Protein AF-A0A1X1NES9-F1 (afdb_monomer)

pLDDT: mean 84.53, std 16.94, range [40.91, 97.94]

Structure (mmCIF, N/CA/C/O backbone):
data_AF-A0A1X1NES9-F1
#
_entry.id   AF-A0A1X1NES9-F1
#
loop_
_atom_site.group_PDB
_atom_site.id
_atom_site.type_symbol
_atom_site.label_atom_id
_atom_site.label_alt_id
_atom_site.label_comp_id
_atom_site.label_asym_id
_atom_site.label_entity_id
_atom_site.label_seq_id
_atom_site.pdbx_PDB_ins_code
_atom_site.Cartn_x
_atom_site.Cartn_y
_atom_site.Cartn_z
_atom_site.occupancy
_atom_site.B_iso_or_equiv
_atom_site.auth_seq_id
_atom_site.auth_comp_id
_atom_site.auth_asym_id
_atom_site.auth_a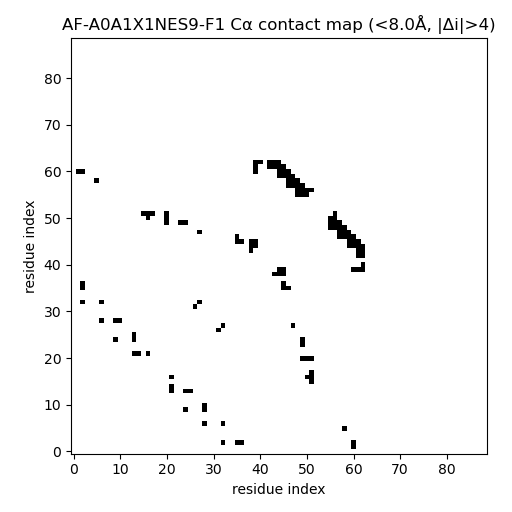tom_id
_atom_site.pdbx_PDB_model_num
ATOM 1 N N . MET A 1 1 ? -2.474 0.456 -13.674 1.00 72.50 1 MET A N 1
ATOM 2 C CA . MET A 1 1 ? -1.285 0.278 -12.810 1.00 72.50 1 MET A CA 1
ATOM 3 C C . MET A 1 1 ? -1.663 -0.445 -11.526 1.00 72.50 1 MET A C 1
ATOM 5 O O . MET A 1 1 ? -2.810 -0.322 -11.099 1.00 72.50 1 MET A O 1
ATOM 9 N N . ALA A 1 2 ? -0.719 -1.183 -10.932 1.00 86.06 2 ALA A N 1
ATOM 10 C CA . ALA A 1 2 ? -0.923 -2.030 -9.752 1.00 86.06 2 ALA A CA 1
ATOM 11 C C . ALA A 1 2 ? -1.557 -1.285 -8.562 1.00 86.06 2 ALA A C 1
ATOM 13 O O . ALA A 1 2 ? -2.524 -1.772 -7.985 1.00 86.06 2 ALA A O 1
ATOM 14 N N . THR A 1 3 ? -1.122 -0.053 -8.276 1.00 92.56 3 THR A N 1
ATOM 15 C CA . THR A 1 3 ? -1.664 0.773 -7.178 1.00 92.56 3 THR A CA 1
ATOM 16 C C . THR A 1 3 ? -3.161 1.054 -7.306 1.00 92.56 3 THR A C 1
ATOM 18 O O . THR A 1 3 ? -3.877 1.072 -6.307 1.00 92.56 3 THR A O 1
ATOM 21 N N . ARG A 1 4 ? -3.684 1.214 -8.530 1.00 93.94 4 ARG A N 1
ATOM 22 C CA . ARG A 1 4 ? -5.129 1.374 -8.758 1.00 93.94 4 ARG A CA 1
ATOM 23 C C . ARG A 1 4 ? -5.897 0.108 -8.379 1.00 93.94 4 ARG A C 1
ATOM 25 O O . ARG A 1 4 ? -6.948 0.217 -7.759 1.00 93.94 4 ARG A O 1
ATOM 32 N N . TRP A 1 5 ? -5.381 -1.065 -8.743 1.00 95.12 5 TRP A N 1
ATOM 33 C CA . TRP A 1 5 ? -5.987 -2.345 -8.368 1.00 95.12 5 TRP A CA 1
ATOM 34 C C . TRP A 1 5 ? -5.937 -2.557 -6.849 1.00 95.12 5 TRP A C 1
ATOM 36 O O . TRP A 1 5 ? -6.971 -2.846 -6.251 1.00 95.12 5 TRP A O 1
ATOM 46 N N . MET A 1 6 ? -4.794 -2.290 -6.212 1.00 95.94 6 MET A N 1
ATOM 47 C CA . MET A 1 6 ? -4.647 -2.362 -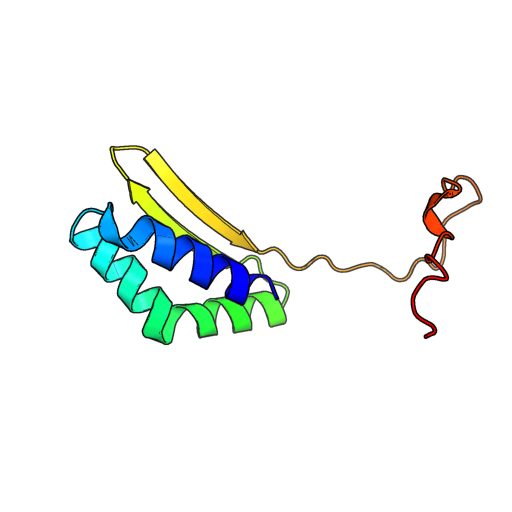4.753 1.00 95.94 6 MET A CA 1
ATOM 48 C C . MET A 1 6 ? -5.671 -1.471 -4.035 1.00 95.94 6 MET A C 1
ATOM 50 O O . MET A 1 6 ? -6.367 -1.940 -3.144 1.00 95.94 6 MET A O 1
ATOM 54 N N . ARG A 1 7 ? -5.859 -0.215 -4.474 1.00 97.19 7 ARG A N 1
ATOM 55 C CA . ARG A 1 7 ? -6.877 0.694 -3.904 1.00 97.19 7 ARG A CA 1
ATOM 56 C C . ARG A 1 7 ? -8.297 0.136 -3.978 1.00 97.19 7 ARG A C 1
ATOM 58 O O . ARG A 1 7 ? -9.086 0.393 -3.073 1.00 97.19 7 ARG A O 1
ATOM 65 N N . VAL A 1 8 ? -8.635 -0.602 -5.035 1.00 97.12 8 VAL A N 1
ATOM 66 C CA . VAL A 1 8 ? -9.941 -1.271 -5.143 1.00 97.12 8 VAL A CA 1
ATOM 67 C C . VAL A 1 8 ? -10.043 -2.401 -4.120 1.00 97.12 8 VAL A C 1
ATOM 69 O O . VAL A 1 8 ? -11.031 -2.455 -3.395 1.00 97.12 8 VAL A O 1
ATOM 72 N N . GLN A 1 9 ? -9.022 -3.254 -4.016 1.00 97.00 9 GLN A N 1
ATOM 73 C CA . GLN A 1 9 ? -9.012 -4.374 -3.066 1.00 97.00 9 GLN A CA 1
ATOM 74 C C . GLN A 1 9 ? -9.077 -3.901 -1.607 1.00 97.00 9 GLN A C 1
ATOM 76 O O . GLN A 1 9 ? -9.884 -4.406 -0.832 1.00 97.00 9 GLN A O 1
ATOM 81 N N . VAL A 1 10 ? -8.305 -2.872 -1.246 1.00 97.00 10 VAL A N 1
ATOM 82 C CA . VAL A 1 10 ? -8.311 -2.305 0.112 1.00 97.00 10 VAL A CA 1
ATOM 83 C C . VAL A 1 10 ? -9.697 -1.760 0.469 1.00 97.00 10 VAL A C 1
ATOM 85 O O . VAL A 1 10 ? -10.216 -2.069 1.536 1.00 97.00 10 VAL A O 1
ATOM 88 N N . ARG A 1 11 ? -10.362 -1.030 -0.442 1.00 96.94 11 ARG A N 1
ATOM 89 C CA . ARG A 1 11 ? -11.746 -0.557 -0.222 1.00 96.94 11 ARG A CA 1
ATOM 90 C C . ARG A 1 11 ? -12.743 -1.698 -0.034 1.00 96.94 11 ARG A C 1
ATOM 92 O O . ARG A 1 11 ? -13.681 -1.547 0.743 1.00 96.94 11 ARG A O 1
ATOM 99 N N . GLN A 1 12 ? -12.560 -2.818 -0.736 1.00 95.81 12 GLN A N 1
ATOM 100 C CA . GLN A 1 12 ? -13.441 -3.980 -0.599 1.00 95.81 12 GLN A CA 1
ATOM 101 C C . GLN A 1 12 ? -13.374 -4.577 0.806 1.00 95.81 12 GLN A C 1
ATOM 103 O O . GLN A 1 12 ? -14.414 -4.913 1.365 1.00 95.81 12 GLN A O 1
ATOM 108 N N . VAL A 1 13 ? -12.183 -4.657 1.400 1.00 94.12 13 VAL A N 1
ATOM 109 C CA . VAL A 1 13 ? -12.002 -5.288 2.716 1.00 94.12 13 VAL A CA 1
ATOM 110 C C . VAL A 1 13 ? -12.051 -4.307 3.890 1.00 94.12 13 VAL A C 1
ATOM 112 O O . VAL A 1 13 ? -12.202 -4.737 5.025 1.00 94.12 13 VAL A O 1
ATOM 115 N N . GLN A 1 14 ? -12.001 -2.992 3.652 1.00 94.00 14 GLN A N 1
ATOM 116 C CA . GLN A 1 14 ? -11.920 -1.976 4.714 1.00 94.00 14 GLN A CA 1
ATOM 117 C C . GLN A 1 14 ? -13.022 -2.096 5.786 1.00 94.00 14 GLN A C 1
ATOM 119 O O . GLN A 1 14 ? -12.790 -1.788 6.950 1.00 94.00 14 GLN A O 1
ATOM 124 N N . HIS A 1 15 ? -1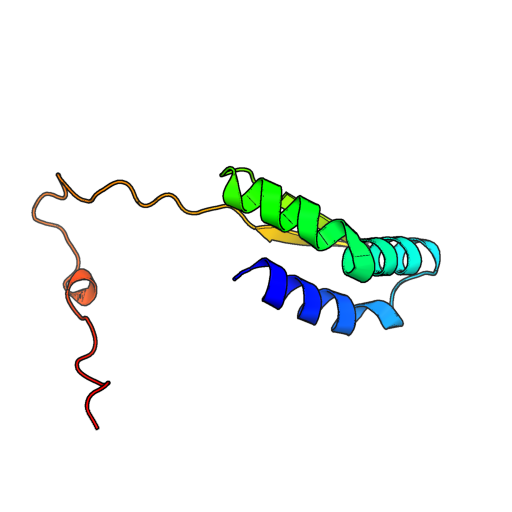4.223 -2.538 5.408 1.00 94.00 15 HIS A N 1
ATOM 125 C CA . HIS A 1 15 ? -15.366 -2.647 6.318 1.00 94.00 15 HIS A CA 1
ATOM 126 C C . HIS A 1 15 ? -15.299 -3.841 7.286 1.00 94.00 15 HIS A C 1
ATOM 128 O O . HIS A 1 15 ? -16.026 -3.834 8.275 1.00 94.00 15 HIS A O 1
ATOM 134 N N . VAL A 1 16 ? -14.456 -4.844 7.012 1.00 94.81 16 VAL A N 1
ATOM 135 C CA . VAL A 1 16 ? -14.273 -6.025 7.880 1.00 94.81 16 VAL A CA 1
ATOM 136 C C . VAL A 1 16 ? -13.021 -5.940 8.756 1.00 94.81 16 VAL A C 1
ATOM 138 O O . VAL A 1 16 ? -12.779 -6.837 9.561 1.00 94.81 16 VAL A O 1
ATOM 141 N N . LEU A 1 17 ? -12.222 -4.880 8.602 1.00 96.25 17 LEU A N 1
ATOM 142 C CA . LEU A 1 17 ? -11.028 -4.643 9.409 1.00 96.25 17 LEU A CA 1
ATOM 143 C C . LEU A 1 17 ? -11.400 -4.128 10.805 1.00 96.25 17 LEU A C 1
ATOM 145 O O . LEU A 1 17 ? -12.360 -3.375 10.965 1.00 96.25 17 LEU A O 1
ATOM 149 N N . ALA A 1 18 ? -10.595 -4.499 11.802 1.00 95.69 18 ALA A N 1
ATOM 150 C CA . ALA A 1 18 ? -10.645 -3.886 13.128 1.00 95.69 18 ALA A CA 1
ATOM 151 C C . ALA A 1 18 ? -10.275 -2.393 13.052 1.00 95.69 18 ALA A C 1
ATOM 153 O O . ALA A 1 18 ? -9.587 -1.980 12.120 1.00 95.69 18 ALA A O 1
ATOM 154 N N . ASP A 1 19 ? -10.690 -1.593 14.037 1.00 96.50 19 ASP A N 1
ATOM 155 C CA . ASP A 1 19 ? -10.588 -0.125 13.983 1.00 96.50 19 ASP A CA 1
ATOM 156 C C . ASP A 1 19 ? -9.169 0.395 13.697 1.00 96.50 19 ASP A C 1
ATOM 158 O O . ASP A 1 19 ? -8.998 1.281 12.860 1.00 96.50 19 ASP A O 1
ATOM 162 N N . GLU A 1 20 ? -8.144 -0.197 14.314 1.00 96.38 20 GLU A N 1
ATOM 163 C CA . GLU A 1 20 ? -6.739 0.164 14.072 1.00 96.38 20 GLU A CA 1
ATOM 164 C C . GLU A 1 20 ? -6.316 -0.105 12.619 1.00 96.38 20 GLU A C 1
ATOM 166 O O . GLU A 1 20 ? -5.754 0.752 11.939 1.00 96.38 20 GLU A O 1
ATOM 171 N N . GLN A 1 21 ? -6.662 -1.282 12.101 1.00 97.75 21 GLN A N 1
ATOM 172 C CA . GLN A 1 21 ? -6.320 -1.704 10.742 1.00 97.75 21 GLN A CA 1
ATOM 173 C C . GLN A 1 21 ? -7.138 -0.945 9.694 1.00 97.75 21 GLN A C 1
ATOM 175 O O . GLN A 1 21 ? -6.666 -0.665 8.592 1.00 97.75 21 GLN A O 1
ATOM 180 N N . LYS A 1 22 ? -8.362 -0.550 10.050 1.00 97.38 22 LYS A N 1
ATOM 181 C CA . LYS A 1 22 ? -9.205 0.326 9.245 1.00 97.38 22 LYS A CA 1
ATOM 182 C C . LYS A 1 22 ? -8.616 1.731 9.149 1.00 97.38 22 LYS A C 1
ATOM 184 O O . LYS A 1 22 ? -8.659 2.295 8.058 1.00 97.38 22 LYS A O 1
ATOM 189 N N . ALA A 1 23 ? -8.063 2.274 10.236 1.00 97.12 23 ALA A N 1
ATOM 190 C CA . ALA A 1 23 ? -7.379 3.567 10.227 1.00 97.12 23 ALA A CA 1
ATOM 191 C C . ALA A 1 23 ? -6.130 3.531 9.335 1.00 97.12 23 ALA A C 1
ATOM 193 O O . ALA A 1 23 ? -5.974 4.401 8.480 1.00 97.12 23 ALA A O 1
ATOM 194 N N . LEU A 1 24 ? -5.318 2.475 9.445 1.00 97.25 24 LEU A N 1
ATOM 195 C CA . LEU A 1 24 ? -4.166 2.249 8.566 1.00 97.25 24 LEU A CA 1
ATOM 196 C C . LEU A 1 24 ? -4.579 2.163 7.085 1.00 97.25 24 LEU A C 1
ATOM 198 O O . LEU A 1 24 ? -3.992 2.812 6.216 1.00 97.25 24 LEU A O 1
ATOM 202 N N . ALA A 1 25 ? -5.619 1.380 6.784 1.00 97.38 25 ALA A N 1
ATOM 203 C CA . ALA A 1 25 ? -6.156 1.268 5.432 1.00 97.38 25 ALA A CA 1
ATOM 204 C C . ALA A 1 25 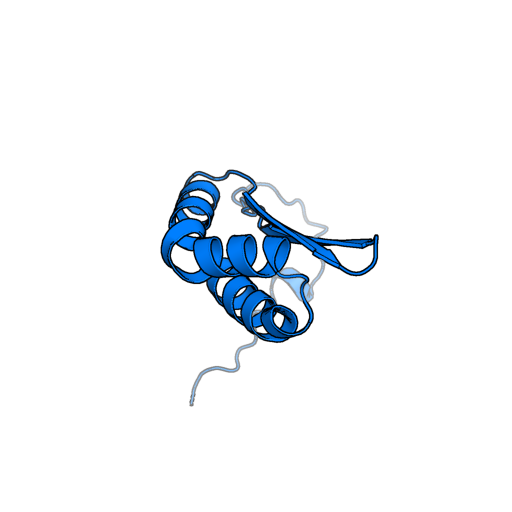? -6.696 2.611 4.912 1.00 97.38 25 ALA A C 1
ATOM 206 O O . ALA A 1 25 ? -6.517 2.933 3.736 1.00 97.38 25 ALA A O 1
ATOM 207 N N . ASP A 1 26 ? -7.342 3.400 5.772 1.00 97.56 26 ASP A N 1
ATOM 208 C CA . ASP A 1 26 ? -7.886 4.709 5.418 1.00 97.56 26 ASP A CA 1
ATOM 209 C C . ASP A 1 26 ? -6.781 5.728 5.121 1.00 97.56 26 ASP A C 1
ATOM 211 O O . ASP A 1 26 ? -6.819 6.390 4.081 1.00 97.56 26 ASP A O 1
ATOM 215 N N . GLU A 1 27 ? -5.751 5.792 5.966 1.00 97.94 27 GLU A N 1
ATOM 216 C CA . GLU A 1 27 ? -4.566 6.625 5.747 1.00 97.94 27 GLU A CA 1
ATOM 217 C C . GLU A 1 27 ? -3.901 6.292 4.406 1.00 97.94 27 GLU A C 1
ATOM 219 O O . GLU A 1 27 ? -3.622 7.179 3.584 1.00 97.94 27 GLU A O 1
ATOM 224 N N . TRP A 1 28 ? -3.725 4.998 4.132 1.00 97.75 28 TRP A N 1
ATOM 225 C CA . TRP A 1 28 ? -3.136 4.549 2.879 1.00 97.75 28 TRP A CA 1
ATOM 226 C C . TRP A 1 28 ? -4.005 4.906 1.660 1.00 97.75 28 TRP A C 1
ATOM 228 O O . TRP A 1 28 ? -3.491 5.354 0.630 1.00 97.75 28 TRP A O 1
ATOM 238 N N . LEU A 1 29 ? -5.332 4.774 1.762 1.00 97.25 29 LEU A N 1
ATOM 239 C CA . LEU A 1 29 ? -6.267 5.128 0.686 1.00 97.25 29 LEU A CA 1
ATOM 240 C C . LEU A 1 29 ? -6.294 6.630 0.362 1.00 97.25 29 LEU A C 1
ATOM 242 O O . LEU A 1 29 ? -6.564 6.980 -0.799 1.00 97.25 29 LEU A O 1
ATOM 246 N N . HIS A 1 30 ? -6.045 7.487 1.355 1.00 96.19 30 HIS A N 1
ATOM 247 C CA . HIS A 1 30 ? -6.051 8.945 1.215 1.00 96.19 30 HIS A CA 1
ATOM 248 C C . HIS A 1 30 ? -4.718 9.500 0.706 1.00 96.19 30 HIS A C 1
ATOM 250 O O . HIS A 1 30 ? -4.706 10.273 -0.261 1.00 96.19 30 HIS A O 1
ATOM 256 N N . ALA A 1 31 ? -3.608 9.103 1.329 1.00 93.94 31 ALA A N 1
ATOM 257 C CA . ALA A 1 31 ? -2.278 9.620 1.017 1.00 93.94 31 ALA A CA 1
ATOM 258 C C . ALA A 1 31 ? -1.299 8.501 0.643 1.00 93.94 31 ALA A C 1
ATOM 260 O O . ALA A 1 31 ? -0.774 8.558 -0.470 1.00 93.94 31 ALA A O 1
ATOM 261 N N . GLY A 1 32 ? -1.183 7.460 1.483 1.00 93.75 32 GLY A N 1
ATOM 262 C CA . GLY A 1 32 ? -0.126 6.429 1.432 1.00 93.75 32 GLY A CA 1
ATOM 263 C C . GLY A 1 32 ? 0.069 5.695 0.093 1.00 93.75 32 GLY A C 1
ATOM 264 O O . GLY A 1 32 ? 1.145 5.167 -0.217 1.00 93.75 32 GLY A O 1
ATOM 265 N N . PHE A 1 33 ? -0.966 5.642 -0.750 1.00 95.06 33 PHE A N 1
ATOM 266 C CA . PHE A 1 33 ? -0.864 5.037 -2.078 1.00 95.06 33 PHE A CA 1
ATOM 267 C C . PHE A 1 33 ? 0.078 5.810 -3.017 1.00 95.06 33 PHE A C 1
ATOM 269 O O . PHE A 1 33 ? 0.564 5.226 -3.991 1.00 95.06 33 PHE A O 1
ATOM 276 N N . ARG A 1 34 ? 0.310 7.109 -2.777 1.00 96.12 34 ARG A N 1
ATOM 277 C CA . ARG A 1 34 ? 1.209 7.937 -3.595 1.00 96.12 34 ARG A CA 1
ATOM 278 C C . ARG A 1 34 ? 2.667 7.591 -3.327 1.00 96.12 34 ARG A C 1
ATOM 280 O O . ARG A 1 34 ? 3.440 7.485 -4.272 1.00 96.12 34 ARG A O 1
ATOM 287 N N . GLU A 1 35 ? 3.019 7.342 -2.076 1.00 96.19 35 GLU A N 1
ATOM 288 C CA . GLU A 1 35 ? 4.332 6.864 -1.649 1.00 96.19 35 GLU A CA 1
ATOM 289 C C . GLU A 1 35 ? 4.589 5.472 -2.226 1.00 96.19 35 GLU A C 1
ATOM 291 O O . GLU A 1 35 ? 5.650 5.219 -2.792 1.00 96.19 35 GLU A O 1
ATOM 296 N N . THR A 1 36 ? 3.573 4.602 -2.188 1.00 96.12 36 THR A N 1
ATOM 297 C CA . THR A 1 36 ? 3.636 3.284 -2.839 1.00 96.12 36 THR A CA 1
ATOM 298 C C . THR A 1 36 ? 3.872 3.423 -4.344 1.00 96.12 36 THR A C 1
ATOM 300 O O . THR A 1 36 ? 4.716 2.730 -4.901 1.00 96.12 36 THR A O 1
ATOM 303 N N . LEU A 1 37 ? 3.147 4.324 -5.018 1.00 95.31 37 LEU A N 1
ATOM 304 C CA . LEU A 1 37 ? 3.336 4.576 -6.447 1.00 95.31 37 LEU A CA 1
ATOM 305 C C . LEU A 1 37 ? 4.751 5.082 -6.748 1.00 95.31 37 LEU A C 1
ATOM 307 O O . LEU A 1 37 ? 5.400 4.529 -7.627 1.00 95.31 37 LEU A O 1
ATOM 311 N N . SER A 1 38 ? 5.230 6.065 -5.987 1.00 95.62 38 SER A N 1
ATOM 312 C CA . SER A 1 38 ? 6.572 6.637 -6.132 1.00 95.62 38 SER A CA 1
ATOM 313 C C . SER A 1 38 ? 7.665 5.573 -5.974 1.00 95.62 38 SER A C 1
ATOM 315 O O . SER A 1 38 ? 8.562 5.471 -6.809 1.00 95.62 38 SER A O 1
ATOM 317 N N . ALA A 1 39 ? 7.554 4.705 -4.964 1.00 95.06 39 ALA A N 1
ATOM 318 C CA . ALA A 1 39 ? 8.495 3.605 -4.755 1.00 95.06 39 ALA A CA 1
ATOM 319 C C . ALA A 1 39 ? 8.491 2.606 -5.928 1.00 95.06 39 ALA A C 1
ATOM 321 O O . ALA A 1 39 ? 9.551 2.200 -6.406 1.00 95.06 39 ALA A O 1
ATOM 322 N N . LEU A 1 40 ? 7.310 2.257 -6.448 1.00 93.31 40 LEU A N 1
ATOM 323 C CA . LEU A 1 40 ? 7.191 1.390 -7.625 1.00 93.31 40 LEU A CA 1
ATOM 324 C C . LEU A 1 40 ? 7.774 2.049 -8.885 1.00 93.31 40 LEU A C 1
ATOM 326 O O . LEU A 1 40 ? 8.427 1.381 -9.684 1.00 93.31 40 LEU A O 1
ATOM 330 N N . GLU A 1 41 ? 7.571 3.352 -9.075 1.00 92.25 41 GLU A N 1
ATOM 331 C CA . GLU A 1 41 ? 8.175 4.111 -10.179 1.00 92.25 41 GLU A CA 1
ATOM 332 C C . GLU A 1 41 ? 9.705 4.179 -10.053 1.00 92.25 41 GLU A C 1
ATOM 334 O O . GLU A 1 41 ? 10.409 4.131 -11.062 1.00 92.25 41 GLU A O 1
ATOM 339 N N . ALA A 1 42 ? 10.226 4.181 -8.823 1.00 92.88 42 ALA A N 1
ATOM 340 C CA . ALA A 1 42 ? 11.651 4.077 -8.518 1.00 92.88 42 ALA A CA 1
ATOM 341 C C . ALA A 1 42 ? 12.218 2.645 -8.633 1.00 92.88 42 ALA A C 1
ATOM 343 O O . ALA A 1 42 ? 13.395 2.423 -8.345 1.00 92.88 42 ALA A O 1
ATOM 344 N N . GLY A 1 43 ? 11.417 1.657 -9.049 1.00 91.62 43 GLY A N 1
ATOM 345 C CA . GLY A 1 43 ? 11.869 0.271 -9.200 1.00 91.62 43 GLY A CA 1
ATOM 346 C C . GLY A 1 43 ? 11.883 -0.543 -7.899 1.00 91.62 43 GLY A C 1
ATOM 347 O O . GLY A 1 43 ? 12.379 -1.669 -7.897 1.00 91.62 43 GLY A O 1
ATOM 348 N N . GLN A 1 44 ? 11.355 -0.003 -6.801 1.00 94.25 44 GLN A N 1
ATOM 349 C CA . GLN A 1 44 ? 11.338 -0.654 -5.491 1.00 94.25 44 GLN A CA 1
ATOM 350 C C . GLN A 1 44 ? 10.059 -1.477 -5.301 1.00 94.25 44 GLN A C 1
ATOM 352 O O . GLN A 1 44 ? 9.007 -1.152 -5.848 1.00 94.25 44 GLN A O 1
ATOM 357 N N . GLU A 1 45 ? 10.138 -2.551 -4.515 1.00 94.75 45 GLU A N 1
ATOM 358 C CA . GLU A 1 45 ? 8.942 -3.249 -4.039 1.00 94.75 45 GLU A CA 1
ATOM 359 C C . GLU A 1 45 ? 8.238 -2.392 -2.982 1.00 94.75 45 GLU A C 1
ATOM 361 O O . GLU A 1 45 ? 8.886 -1.853 -2.085 1.00 94.75 45 GLU A O 1
ATOM 366 N N . ALA A 1 46 ? 6.919 -2.247 -3.095 1.00 96.06 46 ALA A N 1
ATOM 367 C CA . ALA A 1 46 ? 6.124 -1.467 -2.152 1.00 96.06 46 ALA A CA 1
ATOM 368 C C . ALA A 1 46 ? 4.690 -1.992 -2.058 1.00 96.06 46 ALA A C 1
ATOM 370 O O . ALA A 1 46 ? 4.168 -2.604 -2.998 1.00 96.06 46 ALA A O 1
ATOM 371 N N . GLY A 1 47 ? 4.037 -1.744 -0.922 1.00 96.31 47 GLY A N 1
ATOM 372 C CA . GLY A 1 47 ? 2.740 -2.331 -0.629 1.00 96.31 47 GLY A CA 1
ATOM 373 C C . GLY A 1 47 ? 2.079 -1.833 0.650 1.00 96.31 47 GLY A C 1
ATOM 374 O O . GLY A 1 47 ? 2.558 -0.906 1.298 1.00 96.31 47 GLY A O 1
ATOM 375 N N . LEU A 1 48 ? 0.975 -2.487 0.997 1.00 97.69 48 LEU A N 1
ATOM 376 C CA . LEU A 1 48 ? 0.245 -2.329 2.251 1.00 97.69 48 LEU A CA 1
ATOM 377 C C . LEU A 1 48 ? 0.018 -3.716 2.853 1.00 97.69 48 LEU A C 1
ATOM 379 O O . LEU A 1 48 ? -0.364 -4.641 2.134 1.00 97.69 48 LEU A O 1
ATOM 383 N N . SER A 1 49 ? 0.184 -3.829 4.165 1.00 97.62 49 SER A N 1
ATOM 384 C CA . SER A 1 49 ? -0.211 -5.003 4.940 1.00 97.62 49 SER A CA 1
ATOM 385 C C . SER A 1 49 ? -1.202 -4.582 6.013 1.00 97.62 49 SER A C 1
ATOM 387 O O . SER A 1 49 ? -0.995 -3.555 6.656 1.00 97.62 49 SER A O 1
ATOM 389 N N . VAL A 1 50 ? -2.255 -5.370 6.202 1.00 97.00 50 VAL A N 1
ATOM 390 C CA . VAL A 1 50 ? -3.233 -5.187 7.282 1.00 97.00 50 VAL A CA 1
ATOM 391 C C . VAL A 1 50 ? -3.474 -6.511 7.992 1.00 97.00 50 VAL A C 1
ATOM 393 O O . VAL A 1 50 ? -3.393 -7.580 7.380 1.00 97.00 50 VAL A O 1
ATOM 396 N N . GLU A 1 51 ? -3.798 -6.445 9.275 1.00 96.81 51 GLU A N 1
ATOM 397 C CA . GLU A 1 51 ? -4.197 -7.617 10.053 1.00 96.81 51 GLU A CA 1
ATOM 398 C C . GLU A 1 51 ? -5.714 -7.847 9.989 1.00 96.81 51 GLU A C 1
ATOM 400 O O . GLU A 1 51 ? -6.520 -6.919 10.083 1.00 96.81 51 GLU A O 1
ATOM 405 N N . HIS A 1 52 ? -6.122 -9.108 9.855 1.00 93.56 52 HIS A N 1
ATOM 406 C CA . HIS A 1 52 ? -7.521 -9.528 9.847 1.00 93.56 5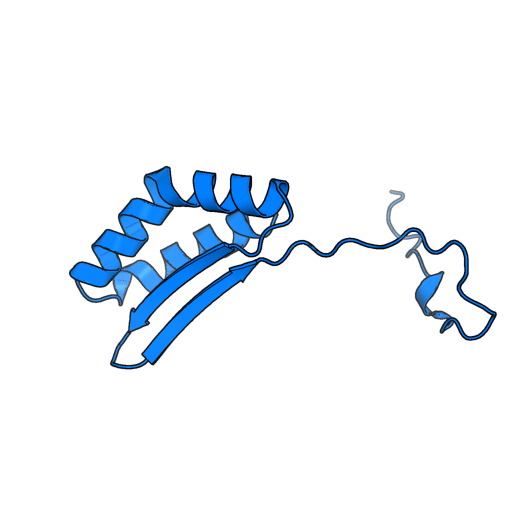2 HIS A CA 1
ATOM 407 C C . HIS A 1 52 ? -7.673 -10.906 10.500 1.00 93.56 52 HIS A C 1
ATOM 409 O O . HIS A 1 52 ? -7.159 -11.899 9.996 1.00 93.56 52 HIS A O 1
ATOM 415 N N . HIS A 1 53 ? -8.367 -10.973 11.643 1.00 91.56 53 HIS A N 1
ATOM 416 C CA . HIS A 1 53 ? -8.606 -12.211 12.409 1.00 91.56 53 HIS A CA 1
ATOM 417 C C . HIS A 1 53 ? -7.347 -13.074 12.639 1.00 91.56 53 HIS A C 1
ATOM 419 O O . HIS A 1 53 ? -7.379 -14.294 12.489 1.00 91.56 53 HIS A O 1
ATOM 425 N N . GLY A 1 54 ? -6.222 -12.442 12.990 1.00 91.50 54 GLY A N 1
ATOM 426 C CA . GLY A 1 54 ? -4.951 -13.139 13.229 1.00 91.50 54 GLY A CA 1
ATOM 427 C C . GLY A 1 54 ? -4.217 -13.589 11.960 1.00 91.50 54 GLY A C 1
ATOM 428 O O . GLY A 1 54 ? -3.196 -14.263 12.057 1.00 91.50 54 GLY A O 1
ATOM 429 N N . SER A 1 55 ? -4.715 -13.220 10.779 1.00 93.44 55 SER A N 1
ATOM 430 C CA . SER A 1 55 ? -4.022 -13.367 9.497 1.00 93.44 55 SER A CA 1
ATOM 431 C C . SER A 1 55 ? -3.527 -12.009 9.004 1.00 93.44 55 SER A C 1
ATOM 433 O O . SER A 1 55 ? -4.147 -10.985 9.281 1.00 93.44 55 SER A O 1
ATOM 435 N N . VAL A 1 56 ? -2.437 -11.991 8.239 1.00 96.38 56 VAL A N 1
ATOM 436 C CA . VAL A 1 56 ? -1.949 -10.780 7.565 1.00 96.38 56 VAL A CA 1
ATOM 437 C C . VAL A 1 56 ? -2.340 -10.848 6.097 1.00 96.38 56 VAL A C 1
ATOM 439 O O . VAL A 1 56 ? -2.036 -11.826 5.412 1.00 96.38 56 VAL A O 1
ATOM 442 N N . VAL A 1 57 ? -3.001 -9.803 5.610 1.00 95.19 57 VAL A N 1
ATOM 443 C CA . VAL A 1 57 ? -3.287 -9.621 4.188 1.00 95.19 57 VAL A CA 1
ATOM 444 C C . VAL A 1 57 ? -2.343 -8.558 3.652 1.00 95.19 57 VAL A C 1
ATOM 446 O O . VAL A 1 57 ? -2.371 -7.414 4.103 1.00 95.19 57 VAL A O 1
ATOM 449 N N . SER A 1 58 ? -1.518 -8.938 2.680 1.00 96.31 58 SER A N 1
ATOM 450 C CA . SER A 1 58 ? -0.535 -8.052 2.061 1.00 96.31 58 SER A CA 1
ATOM 451 C C . SER A 1 58 ? -0.828 -7.868 0.580 1.00 96.31 58 SER A C 1
ATOM 453 O O . SER A 1 58 ? -0.907 -8.834 -0.179 1.00 96.31 58 SER A O 1
ATOM 455 N N . TRP A 1 59 ? -0.922 -6.614 0.151 1.00 96.38 59 TRP A N 1
ATOM 456 C CA . TRP A 1 59 ? -0.865 -6.241 -1.257 1.00 96.38 59 TRP A CA 1
ATOM 457 C C . TRP A 1 59 ? 0.503 -5.634 -1.517 1.00 96.38 59 TRP A C 1
ATOM 459 O O . TRP A 1 59 ? 0.824 -4.595 -0.948 1.00 96.38 59 TRP A O 1
ATOM 469 N N . ALA A 1 60 ? 1.289 -6.247 -2.394 1.00 94.88 60 ALA A N 1
ATOM 470 C CA . ALA A 1 60 ? 2.596 -5.741 -2.789 1.00 94.88 60 ALA A CA 1
ATOM 471 C C . ALA A 1 60 ? 2.713 -5.709 -4.313 1.00 94.88 60 ALA A C 1
ATOM 473 O O . ALA A 1 60 ? 2.186 -6.574 -5.018 1.00 94.88 60 ALA A O 1
ATOM 474 N N . GLY A 1 61 ? 3.397 -4.691 -4.821 1.00 92.75 61 GLY A N 1
ATOM 475 C CA . GLY A 1 61 ? 3.829 -4.611 -6.206 1.00 92.75 61 GLY A CA 1
ATOM 476 C C . GLY A 1 61 ? 5.348 -4.670 -6.273 1.00 92.75 61 GLY A C 1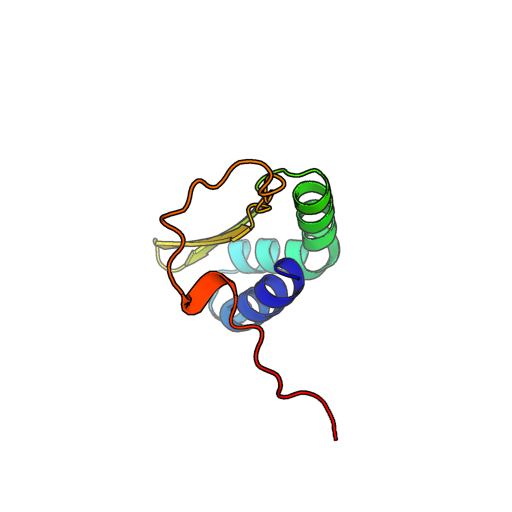
ATOM 477 O O . GLY A 1 61 ? 6.026 -4.040 -5.468 1.00 92.75 61 GLY A O 1
ATOM 478 N N . ARG A 1 62 ? 5.878 -5.380 -7.270 1.00 91.88 62 ARG A N 1
ATOM 479 C CA . ARG A 1 62 ? 7.293 -5.318 -7.635 1.00 91.88 62 ARG A CA 1
ATOM 480 C C . ARG A 1 62 ? 7.415 -4.976 -9.118 1.00 91.88 62 ARG A C 1
ATOM 482 O O . ARG A 1 62 ? 6.862 -5.712 -9.939 1.00 91.88 62 ARG A O 1
ATOM 489 N N . PRO A 1 63 ? 8.106 -3.887 -9.485 1.00 88.50 63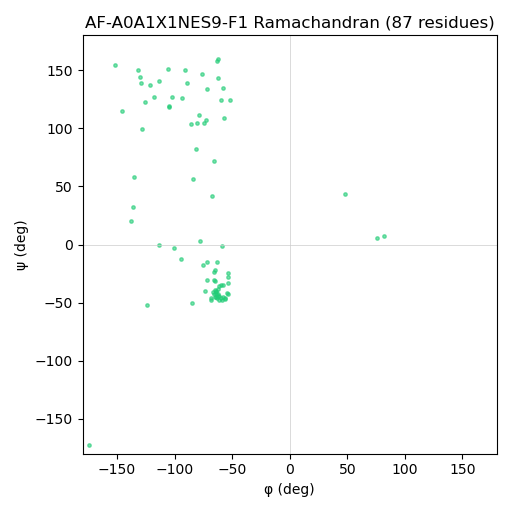 PRO A N 1
ATOM 490 C CA . PRO A 1 63 ? 8.302 -3.525 -10.883 1.00 88.50 63 PRO A CA 1
ATOM 491 C C . PRO A 1 63 ? 9.042 -4.639 -11.634 1.00 88.50 63 PRO A C 1
ATOM 493 O O . PRO A 1 63 ? 10.128 -5.061 -11.237 1.00 88.50 63 PRO A O 1
ATOM 496 N N . ALA A 1 64 ? 8.450 -5.138 -12.719 1.00 82.12 64 ALA A N 1
ATOM 497 C CA . ALA A 1 64 ? 9.104 -6.093 -13.605 1.00 82.12 64 ALA A CA 1
ATOM 498 C C . ALA A 1 64 ? 9.933 -5.320 -14.636 1.00 82.12 64 ALA A C 1
ATOM 500 O O . ALA A 1 64 ? 9.392 -4.750 -15.584 1.00 82.12 64 ALA A O 1
ATOM 501 N N . ILE A 1 65 ? 11.252 -5.286 -14.444 1.00 71.56 65 ILE A N 1
ATOM 502 C CA . ILE A 1 65 ? 12.171 -4.737 -15.441 1.00 71.56 65 ILE A CA 1
ATOM 503 C C . ILE A 1 65 ? 12.396 -5.819 -16.494 1.00 71.56 65 ILE A C 1
ATOM 505 O O . ILE A 1 65 ? 13.127 -6.785 -16.275 1.00 71.56 65 ILE A O 1
ATOM 509 N N . PHE A 1 66 ? 11.765 -5.656 -17.654 1.00 67.81 66 PHE A N 1
ATOM 510 C CA . PHE A 1 66 ? 12.099 -6.456 -18.822 1.00 67.81 66 PHE A CA 1
ATOM 511 C C . PHE A 1 66 ? 13.452 -5.983 -19.350 1.00 67.81 66 PHE A C 1
ATOM 513 O O . PHE A 1 66 ? 13.571 -4.898 -19.923 1.00 67.81 66 PHE A O 1
ATOM 520 N N . LEU A 1 67 ? 14.495 -6.788 -19.147 1.00 63.88 67 LEU A N 1
ATOM 521 C CA . LEU A 1 67 ? 15.750 -6.588 -19.864 1.00 63.88 67 LEU A CA 1
ATOM 522 C C . LEU A 1 67 ? 15.450 -6.662 -21.363 1.00 63.88 67 LEU A C 1
ATOM 524 O O . LEU A 1 67 ? 14.729 -7.561 -21.804 1.00 63.88 67 LEU A O 1
ATOM 528 N N . ARG A 1 68 ? 15.990 -5.719 -22.150 1.00 60.03 68 ARG A N 1
ATOM 529 C CA . ARG A 1 68 ? 15.870 -5.790 -23.612 1.00 60.03 68 ARG A CA 1
ATOM 530 C C . ARG A 1 68 ? 16.345 -7.171 -24.048 1.00 60.03 68 ARG A C 1
ATOM 532 O O . ARG A 1 68 ? 17.468 -7.565 -23.739 1.00 60.03 68 ARG A O 1
ATOM 539 N N . LEU A 1 69 ? 15.476 -7.874 -24.766 1.00 58.00 69 LEU A N 1
ATOM 540 C CA . LEU A 1 69 ? 15.624 -9.244 -25.262 1.00 58.00 69 LEU A CA 1
ATOM 541 C C . LEU A 1 69 ? 16.720 -9.374 -26.338 1.00 58.00 69 LEU A C 1
ATOM 543 O O . LEU A 1 69 ? 16.528 -10.045 -27.344 1.00 58.00 69 LEU A O 1
ATOM 547 N N . ALA A 1 70 ? 17.872 -8.725 -26.173 1.00 55.84 70 ALA A N 1
ATOM 548 C CA . ALA A 1 70 ? 18.891 -8.657 -27.210 1.00 55.84 70 ALA A CA 1
ATOM 549 C C . ALA A 1 70 ? 19.494 -10.037 -27.539 1.00 55.84 70 ALA A C 1
ATOM 551 O O . ALA A 1 70 ? 20.040 -10.195 -28.626 1.00 55.84 70 ALA A O 1
ATOM 552 N N . HIS A 1 71 ? 19.408 -11.033 -26.641 1.00 51.41 71 HIS A N 1
ATOM 553 C CA . HIS A 1 71 ? 20.144 -12.305 -26.749 1.00 51.41 71 HIS A CA 1
ATOM 554 C C . HIS A 1 71 ? 19.327 -13.579 -26.434 1.00 51.41 71 HIS A C 1
ATOM 556 O O . HIS A 1 71 ? 19.895 -14.564 -25.956 1.00 51.41 71 HIS A O 1
ATOM 562 N N . ARG A 1 72 ? 18.013 -13.636 -26.711 1.00 55.56 72 ARG A N 1
ATOM 563 C CA . ARG A 1 72 ? 17.322 -14.943 -26.681 1.00 55.56 72 ARG A CA 1
ATOM 564 C C . ARG A 1 72 ? 17.725 -15.750 -27.928 1.00 55.56 72 ARG A C 1
ATOM 566 O O . ARG A 1 72 ? 17.314 -15.438 -29.038 1.00 55.56 72 ARG A O 1
ATOM 573 N N . LYS A 1 73 ? 18.590 -16.752 -27.736 1.00 61.34 73 LYS A N 1
ATOM 574 C CA . LYS A 1 73 ? 18.886 -17.828 -28.705 1.00 61.34 73 LYS A CA 1
ATOM 575 C C . LYS A 1 73 ? 17.613 -18.672 -28.977 1.00 61.34 73 LYS A C 1
ATOM 577 O O . LYS A 1 73 ? 16.704 -18.625 -28.152 1.00 61.34 73 LYS A O 1
ATOM 582 N N . PRO A 1 74 ? 17.537 -19.423 -30.097 1.00 60.38 74 PRO A N 1
ATOM 583 C CA . PRO A 1 74 ? 16.301 -19.831 -30.798 1.00 60.38 74 PRO A CA 1
ATOM 584 C C . PRO A 1 74 ? 15.228 -20.660 -30.056 1.00 60.38 74 PRO A C 1
ATOM 586 O O . PRO A 1 74 ? 14.179 -20.887 -30.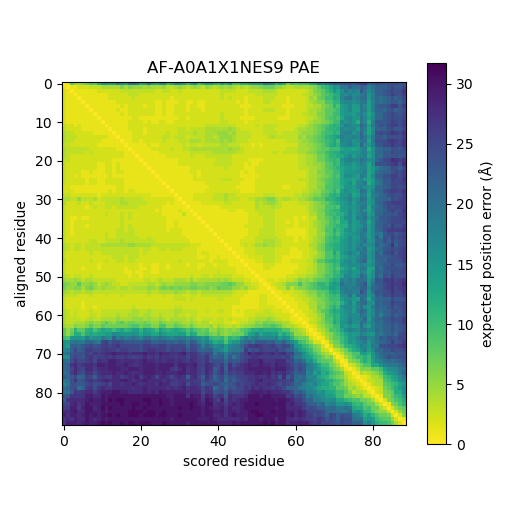641 1.00 60.38 74 PRO A O 1
ATOM 589 N N . ASP A 1 75 ? 15.397 -21.038 -28.786 1.00 62.31 75 ASP A N 1
ATOM 590 C CA . ASP A 1 75 ? 14.362 -21.732 -27.987 1.00 62.31 75 ASP A CA 1
ATOM 591 C C . ASP A 1 75 ? 13.363 -20.753 -27.345 1.00 62.31 75 ASP A C 1
ATOM 593 O O . ASP A 1 75 ? 13.166 -20.666 -26.124 1.00 62.31 75 ASP A O 1
ATOM 597 N N . THR A 1 76 ? 12.739 -19.941 -28.188 1.00 67.12 76 THR A N 1
ATOM 598 C CA . THR A 1 76 ? 11.607 -19.110 -27.781 1.00 67.12 76 THR A CA 1
ATOM 599 C C . THR A 1 76 ? 10.326 -19.879 -28.100 1.00 67.12 76 THR A C 1
ATOM 601 O O . THR A 1 76 ? 10.183 -20.294 -29.244 1.00 67.12 76 THR A O 1
ATOM 604 N N . PRO A 1 77 ? 9.403 -20.095 -27.141 1.00 66.62 77 PRO A N 1
ATOM 605 C CA . PRO A 1 77 ? 8.133 -20.738 -27.446 1.00 66.62 77 PRO A CA 1
ATO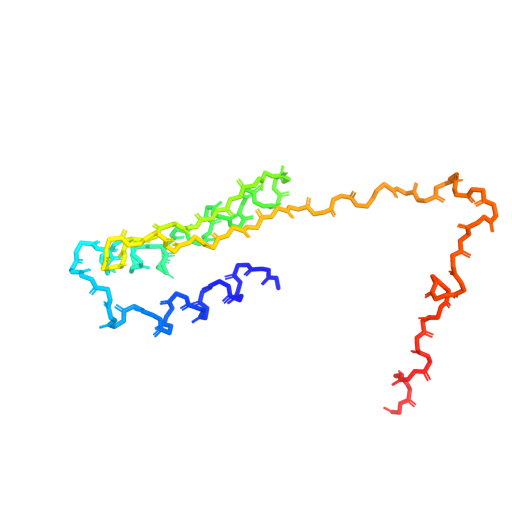M 606 C C . PRO A 1 77 ? 7.352 -19.870 -28.436 1.00 66.62 77 PRO A C 1
ATOM 608 O O . PRO A 1 77 ? 7.378 -18.642 -28.324 1.00 66.62 77 PRO A O 1
ATOM 611 N N . ASP A 1 78 ? 6.643 -20.504 -29.368 1.00 63.59 78 ASP A N 1
ATOM 612 C CA . ASP A 1 78 ? 5.943 -19.834 -30.476 1.00 63.59 78 ASP A CA 1
ATOM 613 C C . ASP A 1 78 ? 4.990 -18.715 -30.011 1.00 63.59 78 ASP A C 1
ATOM 615 O O . ASP A 1 78 ? 4.809 -17.709 -30.699 1.00 63.59 78 ASP A O 1
ATOM 619 N N . CYS A 1 79 ? 4.456 -18.824 -28.789 1.00 66.19 79 CYS A N 1
ATOM 620 C CA . CYS A 1 79 ? 3.585 -17.819 -28.177 1.00 66.19 79 CYS A CA 1
ATOM 621 C C . CYS A 1 79 ? 4.253 -16.452 -27.937 1.00 66.19 79 CYS A C 1
ATOM 623 O O . CYS A 1 79 ? 3.554 -15.467 -27.715 1.00 66.19 79 CYS A O 1
ATOM 625 N N . ALA A 1 80 ? 5.585 -16.349 -27.990 1.00 62.91 80 ALA A N 1
ATOM 626 C CA . ALA A 1 80 ? 6.295 -15.089 -27.761 1.00 62.91 80 ALA A CA 1
ATOM 627 C C . ALA A 1 80 ? 6.138 -14.064 -28.897 1.00 62.91 80 ALA A C 1
ATOM 629 O O . ALA A 1 80 ? 6.459 -12.892 -28.698 1.00 62.91 80 ALA A O 1
ATOM 630 N N . PHE A 1 81 ? 5.668 -14.496 -30.069 1.00 63.22 81 PHE A N 1
ATOM 631 C CA . PHE A 1 81 ? 5.465 -13.640 -31.242 1.00 63.22 81 PHE A CA 1
ATOM 632 C C . PHE A 1 81 ? 3.990 -13.480 -31.619 1.00 63.22 81 PHE A C 1
ATOM 634 O O . PHE A 1 81 ? 3.676 -12.761 -32.565 1.00 63.22 81 PHE A O 1
ATOM 641 N N . GLN A 1 82 ? 3.076 -14.110 -30.878 1.00 63.62 82 GLN A N 1
ATOM 642 C CA . GLN A 1 82 ? 1.643 -13.938 -31.086 1.00 63.62 82 GLN A CA 1
ATOM 643 C C . GLN A 1 82 ? 1.184 -12.649 -30.401 1.00 63.62 82 GLN A C 1
ATOM 645 O O . GLN A 1 82 ? 0.692 -12.655 -29.276 1.00 63.62 82 GLN A O 1
ATOM 650 N N . VAL A 1 83 ? 1.373 -11.521 -31.083 1.00 57.62 83 VAL A N 1
ATOM 651 C CA . VAL A 1 83 ? 0.578 -10.323 -30.811 1.00 57.62 83 VAL A CA 1
ATOM 652 C C . VAL A 1 83 ? -0.750 -10.561 -31.516 1.00 57.62 83 VAL A C 1
ATOM 654 O O . VAL A 1 83 ? -0.774 -10.679 -32.737 1.00 57.62 83 VAL A O 1
ATOM 657 N N . GLU A 1 84 ? -1.832 -10.738 -30.764 1.00 55.41 84 GLU A N 1
ATOM 658 C CA . GLU A 1 84 ? -3.160 -10.935 -31.345 1.00 55.41 84 GLU A CA 1
ATOM 659 C C . GLU A 1 84 ? -3.506 -9.737 -32.250 1.00 55.41 84 GLU A C 1
ATOM 661 O O . GLU A 1 84 ? -3.748 -8.629 -31.767 1.00 55.41 84 GLU A O 1
ATOM 666 N N . GLU A 1 85 ? -3.519 -9.957 -33.570 1.00 50.34 85 GLU A N 1
ATOM 667 C CA . GLU A 1 85 ? -4.120 -9.076 -34.581 1.00 50.34 85 GLU A CA 1
ATOM 668 C C . GLU A 1 85 ? -5.643 -9.039 -34.371 1.00 50.34 85 GLU A C 1
ATOM 670 O O . GLU A 1 85 ? -6.424 -9.654 -35.095 1.00 50.34 85 GLU A O 1
ATOM 675 N N . GLY A 1 86 ? -6.068 -8.365 -33.305 1.00 51.50 86 GLY A N 1
ATOM 676 C CA . GLY A 1 86 ? -7.460 -8.308 -32.866 1.00 51.50 86 GLY A CA 1
ATOM 677 C C . GLY A 1 86 ? -7.917 -6.921 -32.424 1.00 51.50 86 GLY A C 1
ATOM 678 O O . GLY A 1 86 ? -8.905 -6.821 -31.701 1.00 51.50 86 GLY A O 1
ATOM 679 N N . LEU A 1 87 ? -7.225 -5.851 -32.828 1.00 49.31 87 LEU A N 1
ATOM 680 C CA . LEU A 1 87 ? -7.685 -4.481 -32.588 1.00 49.31 87 LEU A CA 1
ATOM 681 C C . LEU A 1 87 ? -7.544 -3.597 -33.833 1.00 49.31 87 LEU A C 1
ATOM 683 O O . LEU A 1 87 ? -6.914 -2.548 -33.793 1.00 49.31 87 LEU A O 1
ATOM 687 N N . GLU A 1 88 ? -8.185 -4.009 -34.923 1.00 42.41 88 GLU A N 1
ATOM 688 C CA . GLU A 1 88 ? -8.675 -3.076 -35.939 1.00 42.41 88 GLU A CA 1
ATOM 689 C C . GLU A 1 88 ? -10.154 -3.375 -36.219 1.00 42.41 88 GLU A C 1
ATOM 691 O O . GLU A 1 88 ? -10.508 -4.308 -36.944 1.00 42.41 88 GLU A O 1
ATOM 696 N N . ARG A 1 89 ? -11.030 -2.580 -35.601 1.00 40.91 89 ARG A N 1
ATOM 697 C CA . ARG A 1 89 ? -12.307 -2.154 -36.180 1.00 40.91 89 ARG A CA 1
ATOM 698 C C . ARG A 1 89 ? -12.626 -0.746 -35.715 1.00 40.91 89 ARG A C 1
ATOM 700 O O . ARG A 1 89 ? -12.493 -0.498 -34.497 1.00 40.91 89 ARG A O 1
#

Mean predicted aligned error: 10.46 Å

Radius of gyration: 18.66 Å; Cα contacts (8 Å, |Δi|>4): 68; chains: 1; bounding box: 36×31×50 Å

Foldseek 3Di:
DLLVVQLVVLVVCLVQADPVQNVQSVCCNVPVSVVLVVCQVVQHKGWDWGDGPNDIDIRIDGHDDDDPPPDDDDPDPPVVPPPDPPPDD

Secondary structure (DSSP, 8-state):
-HHHHHHHHHHHHGGGS-HHHHHHHHHIIIIIHHHHHHHHHTT--EEEEEEETTEEEEEEE--------TT--S---GGGG--------

Sequence (89 aa):
MATRWMRVQVRQVQHVLADEQKALADEWLHAGFRETLSALEAGQEAGLSVEHHGSVVSWAGRPAIFLRLAHRKPDTPDCAFQVEEGLER

Nearest PDB structures (foldseek):
  7zm7-assembly1_F  TM=2.654E-01  e=3.407E-01  Thermochaetoides thermophila DSM 1495
  3nap-assembly1_B  TM=3.071E-01  e=7.310E+00  Triatoma virus

Solvent-accessible surface area (backbone atoms only — not comparable to full-atom values): 5670 Å² total; per-residue (Å²): 111,70,65,62,54,49,54,51,55,51,61,71,50,44,84,77,34,52,73,70,38,27,49,53,52,48,48,31,72,75,55,49,51,54,58,34,46,52,35,34,74,72,61,32,72,32,63,54,73,41,60,49,97,94,40,78,51,73,50,73,47,65,57,81,80,78,71,80,77,85,75,77,66,91,87,63,65,76,72,80,74,66,71,78,92,76,84,87,130